Protein AF-A0A1B6JSH9-F1 (afdb_monomer_lite)

Secondary structure (DSSP, 8-state):
-PPPPPHHHHHHHHHHHHHHHHHHHHHHHHHHHHHHHHHHHHHHTTSS-------HHHHHHHHHHHHHHHHHHHHHHHHHHHHHHHHHHHHHHHHHHHHHHHHHHHHHHHHHHHHHHSSPPPPPPTTTTTTHHHHTTSS---GGGG--

Organism: NCBI:txid320908

pLDDT: mean 86.07, std 15.43, range [37.03, 98.44]

Sequence (148 aa):
KVEPPPEDQEGEINRQAALQIQKLWRGYMTRRRLRKRVLDEMLLIGMLPPAQNVTVERQRAAQVKELRRELQEQYQVDFMTAIVASKDSMKKNRGAQMAEDIKDEMRSWIMAYKGQTGKFPELPSEEAGGSALIFSRQGADSEISKST

Structure (mmCIF, N/CA/C/O backbone):
data_AF-A0A1B6JSH9-F1
#
_entry.id   AF-A0A1B6JSH9-F1
#
loop_
_atom_site.group_PDB
_atom_site.id
_atom_site.type_symbol
_atom_site.label_atom_id
_atom_site.label_alt_id
_atom_site.label_comp_id
_atom_site.label_asym_id
_atom_site.label_entity_id
_atom_site.label_seq_id
_atom_site.pdbx_PDB_ins_code
_atom_site.Cartn_x
_atom_site.Cartn_y
_atom_site.Cartn_z
_atom_site.occupancy
_atom_site.B_iso_or_equiv
_atom_site.auth_seq_id
_atom_site.auth_comp_id
_atom_site.auth_asym_id
_atom_site.auth_atom_id
_atom_site.pdbx_PDB_model_num
ATOM 1 N N . LYS A 1 1 ? 8.049 5.818 -88.023 1.00 44.31 1 LYS A N 1
ATOM 2 C CA . LYS A 1 1 ? 9.268 5.129 -87.539 1.00 44.31 1 LYS A CA 1
ATOM 3 C C . LYS A 1 1 ? 10.287 6.219 -87.275 1.00 44.31 1 LYS A C 1
ATOM 5 O O . LYS A 1 1 ? 10.675 6.867 -88.232 1.00 44.31 1 LYS A O 1
ATOM 10 N N . VAL A 1 2 ? 10.579 6.514 -86.011 1.00 65.38 2 VAL A N 1
ATOM 11 C CA . VAL A 1 2 ? 11.649 7.458 -85.660 1.00 65.38 2 VAL A CA 1
ATOM 12 C C . VAL A 1 2 ? 12.948 6.671 -85.800 1.00 65.38 2 VAL A C 1
ATOM 14 O O . VAL A 1 2 ? 13.045 5.583 -85.232 1.00 65.38 2 VAL A O 1
ATOM 17 N N . GLU A 1 3 ? 13.856 7.137 -86.653 1.00 62.44 3 GLU A N 1
ATOM 18 C CA . GLU A 1 3 ? 15.172 6.518 -86.828 1.00 62.44 3 GLU A CA 1
ATOM 19 C C . GLU A 1 3 ? 15.929 6.530 -85.493 1.00 62.44 3 GLU A C 1
ATOM 21 O O . GLU A 1 3 ? 15.825 7.513 -84.751 1.00 62.44 3 GLU A O 1
ATOM 26 N N . PRO A 1 4 ? 16.633 5.438 -85.143 1.00 63.47 4 PRO A N 1
ATOM 27 C CA . PRO A 1 4 ? 17.410 5.402 -83.916 1.00 63.47 4 PRO A CA 1
ATOM 28 C C . PRO A 1 4 ? 18.505 6.480 -83.971 1.00 63.47 4 PRO A C 1
ATOM 30 O O . PRO A 1 4 ? 19.113 6.677 -85.027 1.00 63.47 4 PRO A O 1
ATOM 33 N N . PRO A 1 5 ? 18.740 7.206 -82.865 1.00 63.56 5 PRO A N 1
ATOM 34 C CA . PRO A 1 5 ? 19.785 8.219 -82.805 1.00 63.56 5 PRO A CA 1
ATOM 35 C C . PRO A 1 5 ? 21.164 7.584 -83.063 1.00 63.56 5 PRO A C 1
ATOM 37 O O . PRO A 1 5 ? 21.359 6.407 -82.755 1.00 63.56 5 PRO A O 1
ATOM 40 N N . PRO A 1 6 ? 22.124 8.336 -83.631 1.00 68.44 6 PRO A N 1
ATOM 41 C CA . PRO A 1 6 ? 23.453 7.813 -83.940 1.00 68.44 6 PRO A CA 1
ATOM 42 C C . PRO A 1 6 ? 24.133 7.280 -82.670 1.00 68.44 6 PRO A C 1
ATOM 44 O O . PRO A 1 6 ? 24.046 7.915 -81.618 1.00 68.44 6 PRO A O 1
ATOM 47 N N . GLU A 1 7 ? 24.809 6.129 -82.774 1.00 65.19 7 GLU A N 1
ATOM 48 C CA . GLU A 1 7 ? 25.362 5.341 -81.651 1.00 65.19 7 GLU A CA 1
ATOM 49 C C . GLU A 1 7 ? 26.210 6.176 -80.662 1.00 65.19 7 GLU A C 1
ATOM 51 O O . GLU A 1 7 ? 26.188 5.943 -79.450 1.00 65.19 7 GLU A O 1
ATOM 56 N N . ASP A 1 8 ? 26.878 7.224 -81.152 1.00 66.69 8 ASP A N 1
ATOM 57 C CA . ASP A 1 8 ? 27.682 8.153 -80.348 1.00 66.69 8 ASP A CA 1
ATOM 58 C C . ASP A 1 8 ? 26.852 9.013 -79.370 1.00 66.69 8 ASP A C 1
ATOM 60 O O . ASP A 1 8 ? 27.324 9.370 -78.287 1.00 66.69 8 ASP A O 1
ATOM 64 N N . GLN A 1 9 ? 25.599 9.339 -79.711 1.00 71.19 9 GLN A N 1
ATOM 65 C CA . GLN A 1 9 ? 24.699 10.117 -78.847 1.00 71.19 9 GLN A CA 1
ATOM 66 C C . GLN A 1 9 ? 24.132 9.266 -77.710 1.00 71.19 9 GLN A C 1
ATOM 68 O O . GLN A 1 9 ? 24.007 9.744 -76.582 1.00 71.19 9 GLN A O 1
ATOM 73 N N . GLU A 1 10 ? 23.824 7.998 -77.977 1.00 76.25 10 GLU A N 1
ATOM 74 C CA . GLU A 1 10 ? 23.320 7.072 -76.962 1.00 76.25 10 GLU A CA 1
ATOM 75 C C . GLU A 1 10 ? 24.401 6.748 -75.917 1.00 76.25 10 GLU A C 1
ATOM 77 O O . GLU A 1 10 ? 24.129 6.737 -74.712 1.00 76.25 10 GLU A O 1
ATOM 82 N N . GLY A 1 11 ? 25.656 6.591 -76.354 1.00 84.06 11 GLY A N 1
ATOM 83 C CA . GLY A 1 11 ? 26.807 6.437 -75.463 1.00 84.06 11 GLY A CA 1
ATOM 84 C C . GLY A 1 11 ? 27.003 7.629 -74.518 1.00 84.06 11 GLY A C 1
ATOM 85 O O . GLY A 1 11 ? 27.219 7.442 -73.316 1.00 84.06 11 GLY A O 1
ATOM 86 N N . GLU A 1 12 ? 26.867 8.857 -75.025 1.00 87.81 12 GLU A N 1
ATOM 87 C CA . GLU A 1 12 ? 27.001 10.070 -74.212 1.00 87.81 12 GLU A CA 1
ATOM 88 C C . GLU A 1 12 ? 25.815 10.257 -73.248 1.00 87.81 12 GLU A C 1
ATOM 90 O O . GLU A 1 12 ? 26.025 10.593 -72.080 1.00 87.81 12 GLU A O 1
ATOM 95 N N . ILE A 1 13 ? 24.582 9.943 -73.665 1.00 89.19 13 ILE A N 1
ATOM 96 C CA . ILE A 1 13 ? 23.403 9.948 -72.779 1.00 89.19 13 ILE A CA 1
ATOM 97 C C . ILE A 1 13 ? 23.580 8.935 -71.640 1.00 89.19 13 ILE A C 1
ATOM 99 O O . ILE A 1 13 ? 23.368 9.269 -70.470 1.00 89.19 13 ILE A O 1
ATOM 103 N N . ASN A 1 14 ? 24.037 7.720 -71.951 1.00 92.19 14 ASN A N 1
ATOM 104 C CA . ASN A 1 14 ? 24.299 6.681 -70.955 1.00 92.19 14 ASN A CA 1
ATOM 105 C C . ASN A 1 14 ? 25.401 7.097 -69.974 1.00 92.19 14 ASN A C 1
ATOM 107 O O . ASN A 1 14 ? 25.278 6.893 -68.760 1.00 92.19 14 ASN A O 1
ATOM 111 N N . ARG A 1 15 ? 26.458 7.746 -70.471 1.00 93.50 15 ARG A N 1
ATOM 112 C CA . ARG A 1 15 ? 27.529 8.295 -69.635 1.00 93.50 15 ARG A CA 1
ATOM 113 C C . ARG A 1 15 ? 27.015 9.395 -68.709 1.00 93.50 15 ARG A C 1
ATOM 115 O O . ARG A 1 15 ? 27.321 9.376 -67.514 1.00 93.50 15 ARG A O 1
ATOM 122 N N . GLN A 1 16 ? 26.222 10.331 -69.221 1.00 94.38 16 GLN A N 1
ATOM 123 C CA . GLN A 1 16 ? 25.641 11.413 -68.426 1.00 94.38 16 GLN A CA 1
ATOM 124 C C . GLN A 1 16 ? 24.682 10.879 -67.358 1.00 94.38 16 GLN A C 1
ATOM 126 O O . GLN A 1 16 ? 24.772 11.288 -66.196 1.00 94.38 16 GLN A O 1
ATOM 131 N N . ALA A 1 17 ? 23.833 9.911 -67.705 1.00 94.62 17 ALA A N 1
ATOM 132 C CA . ALA A 1 17 ? 22.953 9.234 -66.758 1.00 94.62 17 ALA A CA 1
ATOM 133 C C . ALA A 1 17 ? 23.753 8.527 -65.650 1.00 94.62 17 ALA A C 1
ATOM 135 O O . ALA A 1 17 ? 23.478 8.717 -64.461 1.00 94.62 17 ALA A O 1
ATOM 136 N N . ALA A 1 18 ? 24.806 7.784 -66.009 1.00 95.69 18 ALA A N 1
ATOM 137 C CA . ALA A 1 18 ? 25.682 7.127 -65.042 1.00 95.69 18 ALA A CA 1
ATOM 138 C C . ALA A 1 18 ? 26.351 8.135 -64.090 1.00 95.69 18 ALA A C 1
ATOM 140 O O . ALA A 1 18 ? 26.383 7.914 -62.876 1.00 95.69 18 ALA A O 1
ATOM 141 N N . LEU A 1 19 ? 26.827 9.275 -64.602 1.00 96.31 19 LEU A N 1
ATOM 142 C CA . LEU A 1 19 ? 27.413 10.341 -63.783 1.00 96.31 19 LEU A CA 1
ATOM 143 C C . LEU A 1 19 ? 26.393 10.960 -62.815 1.00 96.31 19 LEU A C 1
ATOM 145 O O . LEU A 1 19 ? 26.726 11.216 -61.652 1.00 96.31 19 LEU A O 1
ATOM 149 N N . GLN A 1 20 ? 25.147 11.163 -63.250 1.00 96.56 20 GLN A N 1
ATOM 150 C CA . GLN A 1 20 ? 24.076 11.653 -62.378 1.00 96.56 20 GLN A CA 1
ATOM 151 C C . GLN A 1 20 ? 23.769 10.663 -61.250 1.00 96.56 20 GLN A C 1
ATOM 153 O O . GLN A 1 20 ? 23.725 11.061 -60.081 1.00 96.56 20 GLN A O 1
ATOM 158 N N . ILE A 1 21 ? 23.644 9.371 -61.568 1.00 96.44 21 ILE A N 1
ATOM 159 C CA . ILE A 1 21 ? 23.408 8.310 -60.578 1.00 96.44 21 ILE A CA 1
ATOM 160 C C . ILE A 1 21 ? 24.560 8.255 -59.569 1.00 96.44 21 ILE A C 1
ATOM 162 O O . ILE A 1 21 ? 24.330 8.263 -58.357 1.00 96.44 21 ILE A O 1
ATOM 166 N N . GLN A 1 22 ? 25.809 8.275 -60.040 1.00 96.75 22 GLN A N 1
ATOM 167 C CA . GLN A 1 22 ? 26.989 8.266 -59.173 1.00 96.75 22 GLN A CA 1
ATOM 168 C C . GLN A 1 22 ? 27.035 9.488 -58.250 1.00 96.75 22 GLN A C 1
ATOM 170 O O . GLN A 1 22 ? 27.328 9.354 -57.059 1.00 96.75 22 GLN A O 1
ATOM 175 N N . LYS A 1 23 ? 26.726 10.683 -58.769 1.00 97.38 23 LYS A N 1
ATOM 176 C CA . LYS A 1 23 ? 26.668 11.922 -57.982 1.00 97.38 23 LYS A CA 1
ATOM 177 C C . LYS A 1 23 ? 25.602 11.836 -56.891 1.00 97.38 23 LYS A C 1
ATOM 179 O O . LYS A 1 23 ? 25.889 12.144 -55.730 1.00 97.38 23 LYS A O 1
ATOM 184 N N . LEU A 1 24 ? 24.395 11.389 -57.239 1.00 97.75 24 LEU A N 1
ATOM 185 C CA . LEU A 1 24 ? 23.298 11.215 -56.288 1.00 97.75 24 LEU A CA 1
ATOM 186 C C . LEU A 1 24 ? 23.648 10.187 -55.210 1.00 97.75 24 LEU A C 1
ATOM 188 O O . LEU A 1 24 ? 23.460 10.465 -54.023 1.00 97.75 24 LEU A O 1
ATOM 192 N N . TRP A 1 25 ? 24.224 9.050 -55.604 1.00 97.75 25 TRP A N 1
ATOM 193 C CA . TRP A 1 25 ? 24.644 7.996 -54.686 1.00 97.75 25 TRP A CA 1
ATOM 194 C C . TRP A 1 25 ? 25.717 8.473 -53.707 1.00 97.75 25 TRP A C 1
ATOM 196 O O . TRP A 1 25 ? 25.580 8.296 -52.495 1.00 97.75 25 TRP A O 1
ATOM 206 N N . ARG A 1 26 ? 26.757 9.154 -54.205 1.00 97.69 26 ARG A N 1
ATOM 207 C CA . ARG A 1 26 ? 27.806 9.748 -53.362 1.00 97.69 26 ARG A CA 1
ATOM 208 C C . ARG A 1 26 ? 27.212 10.754 -52.378 1.00 97.69 26 ARG A C 1
ATOM 210 O O . ARG A 1 26 ? 27.519 10.694 -51.190 1.00 97.69 26 ARG A O 1
ATOM 217 N N . GLY A 1 27 ? 26.306 11.620 -52.838 1.00 97.94 27 GLY A N 1
ATOM 218 C CA . GLY A 1 27 ? 25.606 12.573 -51.975 1.00 97.94 27 GLY A CA 1
ATOM 219 C C . GLY A 1 27 ? 24.749 11.892 -50.901 1.00 97.94 27 GLY A C 1
ATOM 220 O O . GLY A 1 27 ? 24.796 12.283 -49.734 1.00 97.94 27 GLY A O 1
ATOM 221 N 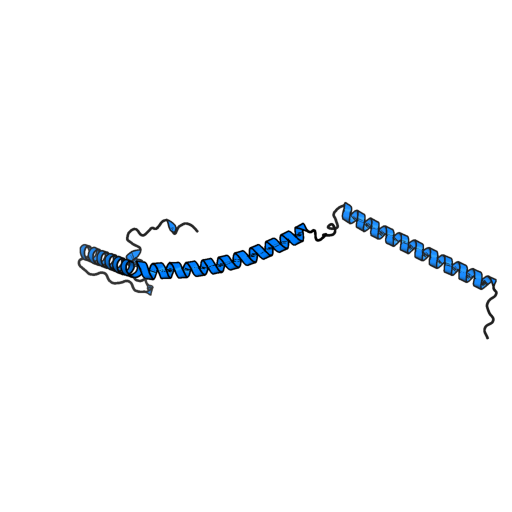N . TYR A 1 28 ? 23.995 10.852 -51.266 1.00 97.81 28 TYR A N 1
ATOM 222 C CA . TYR A 1 28 ? 23.204 10.061 -50.321 1.00 97.81 28 TYR A CA 1
ATOM 223 C C . TYR A 1 28 ? 24.090 9.397 -49.263 1.00 97.81 28 TYR A C 1
ATOM 225 O O . TYR A 1 28 ? 23.824 9.539 -48.068 1.00 97.81 28 TYR A O 1
ATOM 233 N N . MET A 1 29 ? 25.178 8.748 -49.685 1.00 98.06 29 MET A N 1
ATOM 234 C CA . MET A 1 29 ? 26.127 8.096 -48.782 1.00 98.06 29 MET A CA 1
ATOM 235 C C . MET A 1 29 ? 26.765 9.090 -47.809 1.00 98.06 29 MET A C 1
ATOM 237 O O . MET A 1 29 ? 26.842 8.806 -46.613 1.00 98.06 29 MET A O 1
ATOM 241 N N . THR A 1 30 ? 27.164 10.274 -48.280 1.00 97.81 30 THR A N 1
ATOM 242 C CA . THR A 1 30 ? 27.700 11.334 -47.415 1.00 97.81 30 THR A CA 1
ATOM 243 C C . THR A 1 30 ? 26.665 11.802 -46.395 1.00 97.81 30 THR A C 1
ATOM 245 O O . THR A 1 30 ? 26.965 11.823 -45.203 1.00 97.81 30 THR A O 1
ATOM 248 N N . ARG A 1 31 ? 25.426 12.096 -46.816 1.00 97.94 31 ARG A N 1
ATOM 249 C CA . ARG A 1 31 ? 24.351 12.510 -45.894 1.00 97.94 31 ARG A CA 1
ATOM 250 C C . ARG A 1 31 ? 24.020 11.427 -44.870 1.00 97.94 31 ARG A C 1
ATOM 252 O O . ARG A 1 31 ? 23.830 11.736 -43.698 1.00 97.94 31 ARG A O 1
ATOM 259 N N . ARG A 1 32 ? 23.984 10.158 -45.285 1.00 97.62 32 ARG A N 1
ATOM 260 C CA . ARG A 1 32 ? 23.754 9.020 -44.385 1.00 97.62 32 ARG A CA 1
ATOM 261 C C . ARG A 1 32 ? 24.851 8.917 -43.324 1.00 97.62 32 ARG A C 1
ATOM 263 O O . ARG A 1 32 ? 24.537 8.771 -42.147 1.00 97.62 32 ARG A O 1
ATOM 270 N N . ARG A 1 33 ? 26.123 9.031 -43.724 1.00 97.81 33 ARG A N 1
ATOM 271 C CA . ARG A 1 33 ? 27.261 9.027 -42.789 1.00 97.81 33 ARG A CA 1
ATOM 272 C C . ARG A 1 33 ? 27.224 10.224 -41.843 1.00 97.81 33 ARG A C 1
ATOM 274 O O . ARG A 1 33 ? 27.475 10.043 -40.659 1.00 97.81 33 ARG A O 1
ATOM 281 N N . LEU A 1 34 ? 26.886 11.413 -42.345 1.00 97.69 34 LEU A N 1
ATOM 282 C CA . LEU A 1 34 ? 26.787 12.619 -41.526 1.00 97.69 34 LEU A CA 1
ATOM 283 C C . LEU A 1 34 ? 25.695 12.483 -40.464 1.00 97.69 34 LEU A C 1
ATOM 285 O O . LEU A 1 34 ? 25.975 12.706 -39.296 1.00 97.69 34 LEU A O 1
ATOM 289 N N . ARG A 1 35 ? 24.488 12.037 -40.839 1.00 96.44 35 ARG A N 1
ATOM 290 C CA . ARG A 1 35 ? 23.406 11.789 -39.869 1.00 96.44 35 ARG A CA 1
ATOM 291 C C . ARG A 1 35 ? 23.827 10.808 -38.780 1.00 96.44 35 ARG A C 1
ATOM 293 O O . ARG A 1 35 ? 23.530 11.047 -37.620 1.00 96.44 35 ARG A O 1
ATOM 300 N N . LYS A 1 36 ? 24.540 9.737 -39.149 1.00 95.44 36 LYS A N 1
ATOM 301 C CA . LYS A 1 36 ? 25.075 8.787 -38.169 1.00 95.44 36 LYS A CA 1
ATOM 302 C C . LYS A 1 36 ? 26.059 9.467 -37.210 1.00 95.44 36 LYS A C 1
ATOM 304 O O . LYS A 1 36 ? 25.883 9.340 -36.012 1.00 95.44 36 LYS A O 1
ATOM 309 N N . ARG A 1 37 ? 27.033 10.228 -37.723 1.00 96.25 37 ARG A N 1
ATOM 310 C CA . ARG A 1 37 ? 28.002 10.952 -36.879 1.00 96.25 37 ARG A CA 1
ATOM 311 C C . ARG A 1 37 ? 27.328 11.941 -35.935 1.00 96.25 37 ARG A C 1
ATOM 313 O O . ARG A 1 37 ? 27.690 11.976 -34.774 1.00 96.25 37 ARG A O 1
ATOM 320 N N . VAL A 1 38 ? 26.338 12.687 -36.425 1.00 95.38 38 VAL A N 1
ATOM 321 C CA . VAL A 1 38 ? 25.563 13.620 -35.598 1.00 95.38 38 VAL A CA 1
ATOM 322 C C . VAL A 1 38 ? 24.846 12.872 -34.475 1.00 95.38 38 VAL A C 1
ATOM 324 O O . VAL A 1 38 ? 24.902 13.312 -33.338 1.00 95.38 38 VAL A O 1
ATOM 327 N N . LEU A 1 39 ? 24.219 11.725 -34.756 1.00 93.50 39 LEU A N 1
ATOM 328 C CA . LEU A 1 39 ? 23.585 10.909 -33.714 1.00 93.50 39 LEU A CA 1
ATOM 329 C C . LEU A 1 39 ? 24.599 10.339 -32.714 1.00 93.50 39 LEU A C 1
ATOM 331 O O . LEU A 1 39 ? 24.350 10.389 -31.513 1.00 93.50 39 LEU A O 1
ATOM 335 N N . ASP A 1 40 ? 25.732 9.826 -33.196 1.00 91.75 40 ASP A N 1
ATOM 336 C CA . ASP A 1 40 ? 26.798 9.281 -32.348 1.00 91.75 40 ASP A CA 1
ATOM 337 C C . ASP A 1 40 ? 27.392 10.381 -31.441 1.00 91.75 40 ASP A C 1
ATOM 339 O O . ASP A 1 40 ? 27.641 10.150 -30.261 1.00 91.75 40 ASP A O 1
ATOM 343 N N . GLU A 1 41 ? 27.563 11.599 -31.961 1.00 94.88 41 GLU A N 1
ATOM 344 C CA . GLU A 1 41 ? 28.025 12.773 -31.213 1.00 94.88 41 GLU A CA 1
ATOM 345 C C . GLU A 1 41 ? 26.979 13.262 -30.206 1.00 94.88 41 GLU A C 1
ATOM 347 O O . GLU A 1 41 ? 27.303 13.514 -29.048 1.00 94.88 41 GLU A O 1
ATOM 352 N N . MET A 1 42 ? 25.708 13.334 -30.610 1.00 94.00 42 MET A N 1
ATOM 353 C CA . MET A 1 42 ? 24.600 13.654 -29.710 1.00 94.00 42 MET A CA 1
ATOM 354 C C . MET A 1 42 ? 24.505 12.650 -28.556 1.00 94.00 42 MET A C 1
ATOM 356 O O . MET A 1 42 ? 24.228 13.049 -27.429 1.00 94.00 42 MET A O 1
ATOM 360 N N . LEU A 1 43 ? 24.757 11.365 -28.812 1.00 90.19 43 LEU A N 1
ATOM 361 C CA . LEU A 1 43 ? 24.838 10.342 -27.772 1.00 90.19 43 LEU A CA 1
ATOM 362 C C . LEU A 1 43 ? 26.073 10.544 -26.879 1.00 90.19 43 LEU A C 1
ATOM 364 O O . LEU A 1 43 ? 25.951 10.482 -25.659 1.00 90.19 43 LEU A O 1
ATOM 368 N N . LEU A 1 44 ? 27.241 10.823 -27.468 1.00 90.31 44 LEU A N 1
ATOM 369 C CA . LEU A 1 44 ? 28.500 11.032 -26.742 1.00 90.31 44 LEU A CA 1
ATOM 370 C C . LEU A 1 44 ? 28.442 12.239 -25.794 1.00 90.31 44 LEU A C 1
ATOM 372 O O . LEU A 1 44 ? 28.919 12.155 -24.666 1.00 90.31 44 LEU A O 1
ATOM 376 N N . ILE A 1 45 ? 27.847 13.347 -26.242 1.00 94.44 45 ILE A N 1
ATOM 377 C CA . ILE A 1 45 ? 27.682 14.584 -25.459 1.00 94.44 45 ILE A CA 1
ATOM 378 C C . ILE A 1 45 ? 26.461 14.484 -24.516 1.00 94.44 45 ILE A C 1
ATOM 380 O O . ILE A 1 45 ? 26.206 15.378 -23.715 1.00 94.44 45 ILE A O 1
ATOM 384 N N . GLY A 1 46 ? 25.707 13.379 -24.566 1.00 89.31 46 GLY A N 1
ATOM 385 C CA . GLY A 1 46 ? 24.575 13.125 -23.671 1.00 89.31 46 GLY A CA 1
ATOM 386 C C . GLY A 1 46 ? 23.296 13.891 -24.021 1.00 89.31 46 GLY A C 1
ATOM 387 O O . GLY A 1 46 ? 22.403 14.000 -23.186 1.00 89.31 46 GLY A O 1
ATOM 388 N N . MET A 1 47 ? 23.174 14.408 -25.248 1.00 92.00 47 MET A N 1
ATOM 389 C CA . MET A 1 47 ? 21.941 15.034 -25.753 1.00 92.00 47 MET A CA 1
ATOM 390 C C . MET A 1 47 ? 20.866 14.008 -26.139 1.00 92.00 47 MET A C 1
ATOM 392 O O . MET A 1 47 ? 19.693 14.356 -26.262 1.00 92.00 47 MET A O 1
ATOM 396 N N . LEU A 1 48 ? 21.253 12.744 -26.331 1.00 85.50 48 LEU A N 1
ATOM 397 C CA . LEU A 1 48 ? 20.345 11.614 -26.510 1.00 85.50 48 LEU A CA 1
ATOM 398 C C . LEU A 1 48 ? 20.487 10.655 -25.324 1.00 85.50 48 LEU A C 1
ATOM 400 O O . LEU A 1 48 ? 21.614 10.296 -24.973 1.00 85.50 48 LEU A O 1
ATOM 404 N N . PRO A 1 49 ? 19.376 10.184 -24.727 1.00 80.06 49 PRO A N 1
ATOM 405 C CA . PRO A 1 49 ? 19.456 9.108 -23.754 1.00 80.06 49 PRO A CA 1
ATOM 406 C C . PRO A 1 49 ? 20.000 7.843 -24.438 1.00 80.06 49 PRO A C 1
ATOM 408 O O . PRO A 1 49 ? 19.629 7.562 -25.585 1.00 80.06 49 PRO A O 1
ATOM 411 N N . PRO A 1 50 ? 20.852 7.051 -23.761 1.00 75.44 50 PRO A N 1
ATOM 412 C CA . PRO A 1 50 ? 21.291 5.776 -24.305 1.00 75.44 50 PRO A CA 1
ATOM 413 C C . PRO A 1 50 ? 20.079 4.878 -24.547 1.00 75.44 50 PRO A C 1
ATOM 415 O O . PRO A 1 50 ? 19.081 4.951 -23.821 1.00 75.44 50 PRO A O 1
ATOM 418 N N . ALA A 1 51 ? 20.169 4.020 -25.566 1.00 71.62 51 ALA A N 1
ATOM 419 C CA . ALA A 1 51 ? 19.141 3.024 -25.829 1.00 71.62 51 ALA A CA 1
ATOM 420 C C . ALA A 1 51 ? 18.873 2.243 -24.535 1.00 71.62 51 ALA A C 1
ATOM 422 O O . ALA A 1 51 ? 19.767 1.587 -23.994 1.00 71.62 51 ALA A O 1
ATOM 423 N N . GLN A 1 52 ? 17.655 2.370 -24.002 1.00 68.25 52 GLN A N 1
ATOM 424 C CA . GLN A 1 52 ? 17.273 1.657 -22.793 1.00 68.25 52 GLN A CA 1
ATOM 425 C C . GLN A 1 52 ? 17.099 0.187 -23.151 1.00 68.25 52 GLN A C 1
ATOM 427 O O . GLN A 1 52 ? 16.020 -0.251 -23.545 1.00 68.25 52 GLN A O 1
ATOM 432 N N . ASN A 1 53 ? 18.177 -0.579 -23.033 1.00 68.06 53 ASN A N 1
ATOM 433 C CA . ASN A 1 53 ? 18.096 -2.023 -23.140 1.00 68.06 53 ASN A CA 1
ATOM 434 C C . ASN A 1 53 ? 17.243 -2.517 -21.966 1.00 68.06 53 ASN A C 1
ATOM 436 O O . ASN A 1 53 ? 17.504 -2.170 -20.810 1.00 68.06 53 ASN A O 1
ATOM 440 N N . VAL A 1 54 ? 16.194 -3.291 -22.249 1.00 68.00 54 VAL A N 1
ATOM 441 C CA . VAL A 1 54 ? 15.457 -4.009 -21.206 1.00 68.00 54 VAL A CA 1
ATOM 442 C C . VAL A 1 54 ? 16.407 -5.066 -20.661 1.00 68.00 54 VAL A C 1
ATOM 444 O O . VAL A 1 54 ? 16.539 -6.149 -21.225 1.00 68.00 54 VAL A O 1
ATOM 447 N N . THR A 1 55 ? 17.139 -4.716 -19.611 1.00 81.00 55 THR A N 1
ATOM 448 C CA . THR A 1 55 ? 18.063 -5.646 -18.977 1.00 81.00 55 THR A CA 1
ATOM 449 C C . THR A 1 55 ? 17.280 -6.665 -18.147 1.00 81.00 55 THR A C 1
ATOM 451 O O . THR A 1 55 ? 16.140 -6.416 -17.732 1.00 81.00 55 THR A O 1
ATOM 454 N N . VAL A 1 56 ? 17.881 -7.829 -17.898 1.00 86.38 56 VAL A N 1
ATOM 455 C CA . VAL A 1 56 ? 17.274 -8.891 -17.076 1.00 86.38 56 VAL A CA 1
ATOM 456 C C . VAL A 1 56 ? 16.929 -8.356 -15.681 1.00 86.38 56 VAL A C 1
ATOM 458 O O . VAL A 1 56 ? 15.895 -8.695 -15.109 1.00 86.38 56 VAL A O 1
ATOM 461 N N . GLU A 1 57 ? 17.749 -7.450 -15.153 1.00 86.38 57 GLU A N 1
ATOM 462 C CA . GLU A 1 57 ? 17.551 -6.773 -13.872 1.00 86.38 57 GLU A CA 1
ATOM 463 C C . GLU A 1 57 ? 16.282 -5.920 -13.876 1.00 86.38 57 GLU A C 1
ATOM 465 O O . GLU A 1 57 ? 15.537 -5.930 -12.898 1.00 86.38 57 GLU A O 1
ATOM 470 N N . ARG A 1 58 ? 15.982 -5.227 -14.983 1.00 86.88 58 ARG A N 1
ATOM 471 C CA . ARG A 1 58 ? 14.760 -4.420 -15.101 1.00 86.88 58 ARG A CA 1
ATOM 472 C C . ARG A 1 58 ? 13.506 -5.288 -15.098 1.00 86.88 58 ARG A C 1
ATOM 474 O O . ARG A 1 58 ? 12.514 -4.917 -14.475 1.00 86.88 58 ARG A O 1
ATOM 481 N N . GLN A 1 59 ? 13.552 -6.443 -15.760 1.00 90.50 59 GLN A N 1
ATOM 482 C CA . GLN A 1 59 ? 12.443 -7.400 -15.742 1.00 90.50 59 GLN A CA 1
ATOM 483 C C . GLN A 1 59 ? 12.243 -7.986 -14.344 1.00 90.50 59 GLN A C 1
ATOM 485 O O . GLN A 1 59 ? 11.119 -8.008 -13.849 1.00 90.50 59 GLN A O 1
ATOM 490 N N . ARG A 1 60 ? 13.331 -8.378 -13.669 1.00 93.38 60 ARG A N 1
ATOM 491 C CA . ARG A 1 60 ? 13.279 -8.851 -12.277 1.00 93.38 60 ARG A CA 1
ATOM 492 C C . ARG A 1 60 ? 12.717 -7.786 -11.339 1.00 93.38 60 ARG A C 1
ATOM 494 O O . ARG A 1 60 ? 11.863 -8.092 -10.517 1.00 93.38 60 ARG A O 1
ATOM 501 N N . ALA A 1 61 ? 13.139 -6.531 -11.484 1.00 93.69 61 ALA A N 1
ATOM 502 C CA . ALA A 1 61 ? 12.617 -5.426 -10.684 1.00 93.69 61 ALA A CA 1
ATOM 503 C C . ALA A 1 61 ? 11.108 -5.221 -10.899 1.00 93.69 61 ALA A C 1
ATOM 505 O O . ALA A 1 61 ? 10.381 -4.996 -9.933 1.00 93.69 61 ALA A O 1
ATOM 506 N N . ALA A 1 62 ? 10.627 -5.343 -12.141 1.00 94.38 62 ALA A N 1
ATOM 507 C CA . ALA A 1 62 ? 9.199 -5.284 -12.444 1.00 94.38 62 ALA A CA 1
ATOM 508 C C . ALA A 1 62 ? 8.429 -6.455 -11.807 1.00 94.38 62 ALA A C 1
ATOM 510 O O . ALA A 1 62 ? 7.407 -6.227 -11.170 1.00 94.38 62 ALA A O 1
ATOM 511 N N . GLN A 1 63 ? 8.952 -7.681 -11.892 1.00 96.62 63 GLN A N 1
ATOM 512 C CA . GLN A 1 63 ? 8.345 -8.859 -11.257 1.00 96.62 63 GLN A CA 1
ATOM 513 C C . GLN A 1 63 ? 8.258 -8.712 -9.732 1.00 96.62 63 GLN A C 1
ATOM 515 O O . GLN A 1 63 ? 7.205 -8.941 -9.147 1.00 96.62 63 GLN A O 1
ATOM 520 N N . VAL A 1 64 ? 9.342 -8.272 -9.085 1.00 97.56 64 VAL A N 1
ATOM 521 C CA . VAL A 1 64 ? 9.368 -8.030 -7.632 1.00 97.56 64 VAL A CA 1
ATOM 522 C C . VAL A 1 64 ? 8.380 -6.935 -7.232 1.00 97.56 64 VAL A C 1
ATOM 524 O O . VAL A 1 64 ? 7.762 -7.021 -6.172 1.00 97.56 64 VAL A O 1
ATOM 527 N N . LYS A 1 65 ? 8.222 -5.901 -8.066 1.00 97.56 65 LYS A N 1
ATOM 528 C CA . LYS A 1 65 ? 7.246 -4.836 -7.826 1.00 97.56 65 LYS A CA 1
ATOM 529 C C . LYS A 1 65 ? 5.815 -5.376 -7.839 1.00 97.56 65 LYS A C 1
ATOM 531 O O . LYS A 1 65 ? 5.062 -5.039 -6.929 1.00 97.56 65 LYS A O 1
ATOM 536 N N . GLU A 1 66 ? 5.459 -6.206 -8.817 1.00 97.88 66 GLU A N 1
ATOM 537 C CA . GLU A 1 66 ? 4.120 -6.805 -8.875 1.00 97.88 66 GLU A CA 1
ATOM 538 C C . GLU A 1 66 ? 3.886 -7.783 -7.717 1.00 97.88 66 GLU A C 1
ATOM 540 O O . GLU A 1 66 ? 2.882 -7.655 -7.024 1.00 97.88 66 GLU A O 1
ATOM 545 N N . LEU A 1 67 ? 4.860 -8.644 -7.396 1.00 98.12 67 LEU A N 1
ATOM 546 C CA . LEU A 1 67 ? 4.772 -9.548 -6.241 1.00 98.12 67 LEU A CA 1
ATOM 547 C C . LEU A 1 67 ? 4.531 -8.781 -4.930 1.00 98.12 67 LEU A C 1
ATOM 549 O O . LEU A 1 67 ? 3.707 -9.166 -4.104 1.00 98.12 67 LEU A O 1
ATOM 553 N N . ARG A 1 68 ? 5.239 -7.660 -4.731 1.00 98.31 68 ARG A N 1
ATOM 554 C CA . ARG A 1 68 ? 5.040 -6.805 -3.553 1.00 98.31 68 ARG A CA 1
ATOM 555 C C . ARG A 1 68 ? 3.632 -6.218 -3.517 1.00 98.31 68 ARG A C 1
ATOM 557 O O . ARG A 1 68 ? 3.066 -6.100 -2.434 1.00 98.31 68 ARG A O 1
ATOM 564 N N . ARG A 1 69 ? 3.090 -5.832 -4.674 1.00 98.19 69 ARG A N 1
ATOM 565 C CA . ARG A 1 69 ? 1.742 -5.268 -4.785 1.00 98.19 69 ARG A CA 1
ATOM 566 C C . ARG A 1 69 ? 0.687 -6.290 -4.367 1.00 98.19 69 ARG A C 1
ATOM 568 O O . ARG A 1 69 ? -0.162 -5.966 -3.547 1.00 98.19 69 ARG A O 1
ATOM 575 N N . GLU A 1 70 ? 0.791 -7.512 -4.878 1.00 98.06 70 GLU A N 1
ATOM 576 C CA . GLU A 1 70 ? -0.110 -8.618 -4.532 1.00 98.06 70 GLU A CA 1
ATOM 577 C C . GLU A 1 70 ? -0.043 -8.949 -3.038 1.00 98.06 70 GLU A C 1
ATOM 579 O O . GLU A 1 70 ? -1.070 -9.065 -2.373 1.00 98.06 70 GLU A O 1
ATOM 584 N N . LEU A 1 71 ? 1.168 -9.021 -2.479 1.00 98.25 71 LEU A N 1
ATOM 585 C CA . LEU A 1 71 ? 1.357 -9.296 -1.057 1.00 98.25 71 LEU A CA 1
ATOM 586 C C . LEU A 1 71 ? 0.763 -8.193 -0.166 1.00 98.25 71 LEU A C 1
ATOM 588 O O . L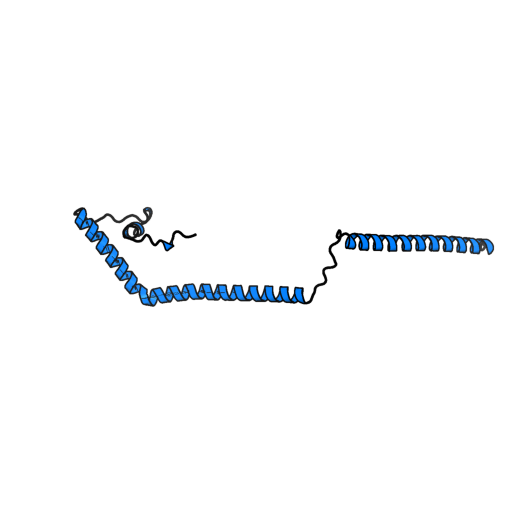EU A 1 71 ? 0.180 -8.475 0.878 1.00 98.25 71 LEU A O 1
ATOM 592 N N . GLN A 1 72 ? 0.892 -6.929 -0.575 1.00 98.25 72 GLN A N 1
ATOM 593 C CA . GLN A 1 72 ? 0.320 -5.805 0.162 1.00 98.25 72 GLN A CA 1
ATOM 594 C C . GLN A 1 72 ? -1.212 -5.862 0.192 1.00 98.25 72 GLN A C 1
ATOM 596 O O . GLN A 1 72 ? -1.811 -5.581 1.229 1.00 98.25 72 GLN A O 1
ATOM 601 N N . GLU A 1 73 ? -1.839 -6.248 -0.919 1.00 98.06 73 GLU A N 1
ATOM 602 C CA . GLU A 1 73 ? -3.289 -6.430 -0.999 1.00 98.06 73 GLU A CA 1
ATOM 603 C C . GLU A 1 73 ? -3.760 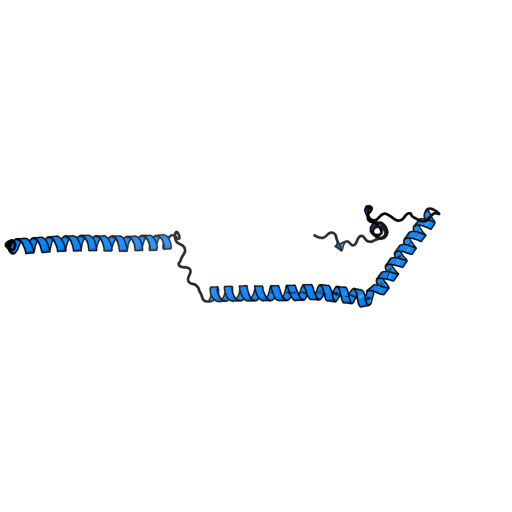-7.566 -0.081 1.00 98.06 73 GLU A C 1
ATOM 605 O O . GLU A 1 73 ? -4.709 -7.386 0.683 1.00 98.06 73 GLU A O 1
ATOM 610 N N . GLN A 1 74 ? -3.041 -8.694 -0.066 1.00 98.25 74 GLN A N 1
ATOM 611 C CA . GLN A 1 74 ? -3.319 -9.806 0.851 1.00 98.25 74 GLN A CA 1
ATOM 612 C C . GLN A 1 74 ? -3.244 -9.363 2.316 1.00 98.25 74 GLN A C 1
ATOM 614 O O . GLN A 1 74 ? -4.190 -9.568 3.076 1.00 98.25 74 GLN A O 1
ATOM 619 N N . TYR A 1 75 ? -2.175 -8.662 2.705 1.00 98.44 75 TYR A N 1
ATOM 620 C CA . TYR A 1 75 ? -2.041 -8.166 4.076 1.00 98.44 75 TYR A CA 1
ATOM 621 C C . TYR A 1 75 ? -3.104 -7.142 4.462 1.00 98.44 75 TYR A C 1
ATOM 623 O O . TYR A 1 75 ? -3.506 -7.093 5.624 1.00 98.44 75 TYR A O 1
ATOM 631 N N . GLN A 1 76 ? -3.586 -6.335 3.518 1.00 98.19 76 GLN A N 1
ATOM 632 C CA . GLN A 1 76 ? -4.683 -5.414 3.789 1.00 98.19 76 GLN A CA 1
ATOM 633 C C . GLN A 1 76 ? -5.979 -6.170 4.111 1.00 98.19 76 GLN A C 1
ATOM 635 O O . GLN A 1 76 ? -6.676 -5.809 5.063 1.00 98.19 76 GLN A O 1
ATOM 640 N N . VAL A 1 77 ? -6.282 -7.233 3.363 1.00 98.38 77 VAL A N 1
ATOM 641 C CA . VAL A 1 77 ? -7.448 -8.091 3.620 1.00 98.38 77 VAL A CA 1
ATOM 642 C C . VAL A 1 77 ? -7.327 -8.787 4.977 1.00 98.38 77 VAL A C 1
ATOM 644 O O . VAL A 1 77 ? -8.271 -8.750 5.774 1.00 98.38 77 VAL A O 1
ATOM 647 N N . ASP A 1 78 ? -6.161 -9.356 5.279 1.00 98.44 78 ASP A N 1
ATOM 648 C CA . ASP A 1 78 ? -5.901 -10.022 6.559 1.00 98.44 78 ASP A CA 1
ATOM 649 C C . ASP A 1 78 ? -6.036 -9.048 7.733 1.00 98.44 78 ASP A C 1
ATOM 651 O O . ASP A 1 78 ? -6.672 -9.360 8.741 1.00 98.44 78 ASP A O 1
ATOM 655 N N . PHE A 1 79 ? -5.505 -7.833 7.589 1.00 98.31 79 PHE A N 1
ATOM 656 C CA . PHE A 1 79 ? -5.605 -6.787 8.601 1.00 98.31 79 PHE A CA 1
ATOM 657 C C . PHE A 1 79 ? -7.056 -6.373 8.864 1.00 98.31 79 PHE A C 1
ATOM 659 O O . PHE A 1 79 ? -7.486 -6.314 10.018 1.00 98.31 79 PHE A O 1
ATOM 666 N N . MET A 1 80 ? -7.837 -6.125 7.808 1.00 98.38 80 MET A N 1
ATOM 667 C CA . MET A 1 80 ? -9.256 -5.785 7.943 1.00 98.38 80 MET A CA 1
ATOM 668 C C . MET A 1 80 ? -10.040 -6.909 8.626 1.00 98.38 80 MET A C 1
ATOM 670 O O . MET A 1 80 ? -10.853 -6.649 9.516 1.00 98.38 80 MET A O 1
ATOM 674 N N . THR A 1 81 ? -9.751 -8.158 8.263 1.00 98.31 81 THR A N 1
ATOM 675 C CA . THR A 1 81 ? -10.364 -9.341 8.876 1.00 98.31 81 THR A CA 1
ATOM 676 C C . THR A 1 81 ? -9.987 -9.454 10.354 1.00 98.31 81 THR A C 1
ATOM 678 O O . THR A 1 81 ? -10.855 -9.669 11.202 1.00 98.31 81 THR A O 1
ATOM 681 N N . ALA A 1 82 ? -8.716 -9.229 10.692 1.00 98.38 82 ALA A N 1
ATOM 682 C CA . ALA A 1 82 ? -8.225 -9.253 12.065 1.00 98.38 82 ALA A CA 1
ATOM 683 C C . ALA A 1 82 ? -8.851 -8.150 12.934 1.00 98.38 82 ALA A C 1
ATOM 685 O O . ALA A 1 82 ? -9.159 -8.400 14.100 1.00 98.38 82 ALA A O 1
ATOM 686 N N . ILE A 1 83 ? -9.103 -6.954 12.383 1.00 98.25 83 ILE A N 1
ATOM 687 C CA . ILE A 1 83 ? -9.823 -5.885 13.093 1.00 98.25 83 ILE A CA 1
ATOM 688 C C . ILE A 1 83 ? -11.218 -6.355 13.498 1.00 98.25 83 ILE A C 1
ATOM 690 O O . ILE A 1 83 ? -11.611 -6.178 14.654 1.00 98.25 83 ILE A O 1
ATOM 694 N N . VAL A 1 84 ? -11.971 -6.929 12.558 1.00 98.12 84 VAL A N 1
ATOM 695 C CA . VAL A 1 84 ? -13.336 -7.403 12.823 1.00 98.12 84 VAL A CA 1
ATOM 696 C C . VAL A 1 84 ? -13.302 -8.523 13.860 1.00 98.12 84 VAL A C 1
ATOM 698 O O . VAL A 1 84 ? -13.958 -8.415 14.894 1.00 98.12 84 VAL A O 1
ATOM 701 N N . ALA A 1 85 ? -12.447 -9.526 13.655 1.00 98.12 85 ALA A N 1
ATOM 702 C CA . ALA A 1 85 ? -12.298 -10.648 14.576 1.00 98.12 85 ALA A CA 1
ATOM 703 C C . ALA A 1 85 ? -11.906 -10.201 15.996 1.00 98.12 85 ALA A C 1
ATOM 705 O O . ALA A 1 85 ? -12.440 -10.709 16.983 1.00 98.12 85 ALA A O 1
ATOM 706 N N . SER A 1 86 ? -11.002 -9.225 16.115 1.00 97.50 86 SER A N 1
ATOM 707 C CA . SER A 1 86 ? -10.584 -8.667 17.404 1.00 97.50 86 SER A CA 1
ATOM 708 C C . SER A 1 86 ? -11.729 -7.931 18.103 1.00 97.50 86 SER A C 1
ATOM 710 O O . SER A 1 86 ? -11.985 -8.173 19.285 1.00 97.50 86 SER A O 1
ATOM 712 N N . LYS A 1 87 ? -12.480 -7.092 17.375 1.00 96.50 87 LYS A N 1
ATOM 713 C CA . LYS A 1 87 ? -13.662 -6.396 17.913 1.00 96.50 87 LYS A CA 1
ATOM 714 C C . LYS A 1 87 ? -14.731 -7.378 18.387 1.00 96.50 87 LYS A C 1
ATOM 716 O O . LYS A 1 87 ? -15.256 -7.214 19.488 1.00 96.50 87 LYS A O 1
ATOM 721 N N . ASP A 1 88 ? -15.011 -8.412 17.602 1.00 97.19 88 ASP A N 1
ATOM 722 C CA . ASP A 1 88 ? -15.999 -9.432 17.952 1.00 97.19 88 ASP A CA 1
ATOM 723 C C . ASP A 1 88 ? -15.559 -10.253 19.165 1.00 97.19 88 ASP A C 1
ATOM 725 O O . ASP A 1 88 ? -16.354 -10.493 20.077 1.00 97.19 88 ASP A O 1
ATOM 729 N N . SER A 1 89 ? -14.277 -10.619 19.231 1.00 97.25 89 SER A N 1
ATOM 730 C CA . SER A 1 89 ? -13.687 -11.305 20.384 1.00 97.25 89 SER A CA 1
ATOM 731 C C . SER A 1 89 ? -13.777 -10.456 21.654 1.00 97.25 89 SER A C 1
ATOM 733 O O . SER A 1 89 ? -14.234 -10.936 22.693 1.00 97.25 89 SER A O 1
ATOM 735 N N . MET A 1 90 ? -13.425 -9.170 21.573 1.00 96.00 90 MET A N 1
ATOM 736 C CA . MET A 1 90 ? -13.556 -8.223 22.684 1.00 96.00 90 MET A CA 1
ATOM 737 C C . MET A 1 90 ? -15.007 -8.090 23.142 1.00 96.00 90 MET A C 1
ATOM 739 O O . MET A 1 90 ? -15.288 -8.198 24.336 1.00 96.00 90 MET A O 1
ATOM 743 N N . LYS A 1 91 ? -15.946 -7.927 22.206 1.00 95.19 91 LYS A N 1
ATOM 744 C CA . LYS A 1 91 ? -17.374 -7.827 22.518 1.00 95.19 91 LYS A CA 1
ATOM 745 C C . LYS A 1 91 ? -17.901 -9.100 23.180 1.00 95.19 91 LYS A C 1
ATOM 747 O O . LYS A 1 91 ? -18.633 -9.011 24.161 1.00 95.19 91 LYS A O 1
ATOM 752 N N . LYS A 1 92 ? -17.508 -10.276 22.685 1.00 95.81 92 LYS A N 1
ATOM 753 C CA . LYS A 1 92 ? -17.940 -11.573 23.223 1.00 95.81 92 LYS A CA 1
ATOM 754 C C . LYS A 1 92 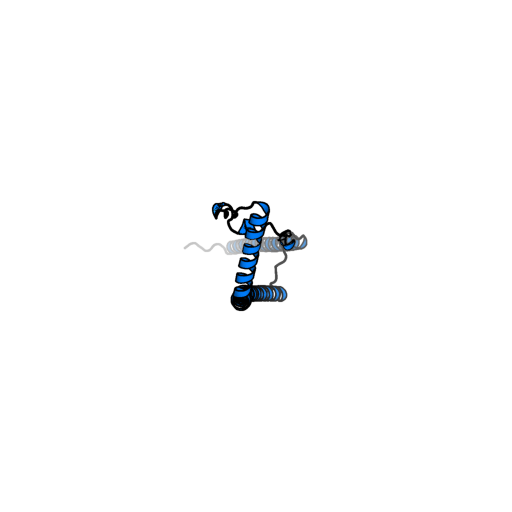? -17.365 -11.851 24.611 1.00 95.81 92 LYS A C 1
ATOM 756 O O . LYS A 1 92 ? -18.092 -12.310 25.483 1.00 95.81 92 LYS A O 1
ATOM 761 N N . ASN A 1 93 ? -16.076 -11.579 24.809 1.00 96.12 93 ASN A N 1
ATOM 762 C CA . ASN A 1 93 ? -15.361 -11.982 26.020 1.00 96.12 93 ASN A CA 1
ATOM 763 C C . ASN A 1 93 ? -15.411 -10.923 27.127 1.00 96.12 93 ASN A C 1
ATOM 765 O O . ASN A 1 93 ? -15.392 -11.274 28.302 1.00 96.12 93 ASN A O 1
ATOM 769 N N . ARG A 1 94 ? -15.449 -9.633 26.771 1.00 94.38 94 ARG A N 1
ATOM 770 C CA . ARG A 1 94 ? -15.400 -8.512 27.727 1.00 94.38 94 ARG A CA 1
ATOM 771 C C . ARG A 1 94 ? -16.628 -7.610 27.696 1.00 94.38 94 ARG A C 1
ATOM 773 O O . ARG A 1 94 ? -16.769 -6.785 28.589 1.00 94.38 94 ARG A O 1
ATOM 780 N N . GLY A 1 95 ? -17.531 -7.762 26.727 1.00 94.38 95 GLY A N 1
ATOM 781 C CA . GLY A 1 95 ? -18.659 -6.841 26.557 1.00 94.38 95 GLY A CA 1
ATOM 782 C C . GLY A 1 95 ? -19.576 -6.744 27.777 1.00 94.38 95 GLY A C 1
ATOM 783 O O . GLY A 1 95 ? -19.992 -5.646 28.127 1.00 94.38 95 GLY A O 1
ATOM 784 N N . ALA A 1 96 ? -19.851 -7.864 28.455 1.00 94.88 96 ALA A N 1
ATOM 785 C CA . ALA A 1 96 ? -20.665 -7.862 29.672 1.00 94.88 96 ALA A CA 1
ATOM 786 C C . ALA A 1 96 ? -19.978 -7.110 30.823 1.00 94.88 96 ALA A C 1
ATOM 788 O O . ALA A 1 96 ? -20.605 -6.262 31.447 1.00 94.88 96 ALA A O 1
ATOM 789 N N . GLN A 1 97 ? -18.685 -7.370 31.046 1.00 95.12 97 GLN A N 1
ATOM 790 C CA . GLN A 1 97 ? -17.905 -6.677 32.073 1.00 95.12 97 GLN A CA 1
ATOM 791 C C . GLN A 1 97 ? -17.850 -5.173 31.795 1.00 95.12 97 GLN A C 1
ATOM 793 O O . GLN A 1 97 ? -18.209 -4.385 32.656 1.00 95.12 97 GLN A O 1
ATOM 798 N N . MET A 1 98 ? -17.517 -4.783 30.560 1.00 92.69 98 MET A N 1
ATOM 799 C CA . MET A 1 98 ? -17.478 -3.375 30.155 1.00 92.69 98 MET A CA 1
ATOM 800 C C . MET A 1 98 ? -18.827 -2.678 30.364 1.00 92.69 98 MET A C 1
ATOM 802 O O . MET A 1 98 ? -18.868 -1.520 30.762 1.00 92.69 98 MET A O 1
ATOM 806 N N . ALA A 1 99 ? -19.941 -3.365 30.097 1.00 93.38 99 ALA A N 1
ATOM 807 C CA . ALA A 1 99 ? -21.268 -2.802 30.311 1.00 93.38 99 ALA A CA 1
ATOM 808 C C . ALA A 1 99 ? -21.581 -2.576 31.798 1.00 93.38 99 ALA A C 1
ATOM 810 O O . ALA A 1 99 ? -22.237 -1.587 32.122 1.00 93.38 99 ALA A O 1
ATOM 811 N N . GLU A 1 100 ? -21.146 -3.466 32.691 1.00 95.25 100 GLU A N 1
ATOM 812 C CA . GLU A 1 100 ? -21.294 -3.258 34.135 1.00 95.25 100 GLU A CA 1
ATOM 813 C C . GLU A 1 100 ? -20.363 -2.155 34.645 1.00 95.25 100 GLU A C 1
ATOM 815 O O . GLU A 1 100 ? -20.844 -1.255 35.328 1.00 95.25 100 GLU A O 1
ATOM 820 N N . ASP A 1 101 ? -19.098 -2.135 34.212 1.00 92.31 101 ASP A N 1
ATOM 821 C CA . ASP A 1 101 ? -18.131 -1.089 34.574 1.00 92.31 101 ASP A CA 1
ATOM 822 C C . ASP A 1 101 ? -18.666 0.311 34.208 1.00 92.31 101 ASP A C 1
ATOM 824 O O . ASP A 1 101 ? -18.694 1.216 35.041 1.00 92.31 101 ASP A O 1
ATOM 828 N N . ILE A 1 102 ? -19.203 0.472 32.990 1.00 90.56 102 ILE A N 1
ATOM 829 C CA . ILE A 1 102 ? -19.809 1.733 32.523 1.00 90.56 102 ILE A CA 1
ATOM 830 C C . ILE A 1 102 ? -21.014 2.135 33.388 1.00 90.56 102 ILE A C 1
ATOM 832 O O . ILE A 1 102 ? -21.199 3.315 33.703 1.00 90.56 102 ILE A O 1
ATOM 836 N N . LYS A 1 103 ? -21.866 1.176 33.776 1.00 91.75 103 LYS A N 1
ATOM 837 C CA . LYS A 1 103 ? -23.012 1.462 34.655 1.00 91.75 103 LYS A CA 1
ATOM 838 C C . LYS A 1 103 ? -22.545 1.888 36.043 1.00 91.75 103 LYS A C 1
ATOM 840 O O . LYS A 1 103 ? -23.151 2.787 36.624 1.00 91.75 103 LYS A O 1
ATOM 845 N N . ASP A 1 104 ? -21.507 1.254 36.576 1.00 92.50 104 ASP A N 1
ATOM 846 C CA . ASP A 1 104 ? -20.957 1.573 37.891 1.00 92.50 104 ASP A CA 1
ATOM 847 C C . ASP A 1 104 ? -20.312 2.958 37.917 1.00 92.50 104 ASP A C 1
ATOM 849 O O . ASP A 1 104 ? -20.587 3.738 38.834 1.00 92.50 104 ASP A O 1
ATOM 853 N N . GLU A 1 105 ? -19.567 3.327 36.876 1.00 89.12 105 GLU A N 1
ATOM 854 C CA . GLU A 1 105 ? -19.050 4.687 36.702 1.00 89.12 105 GLU A CA 1
ATOM 855 C C . GLU A 1 105 ? -20.182 5.720 36.645 1.00 89.12 105 GLU A C 1
ATOM 857 O O . GLU A 1 105 ? -20.155 6.719 37.369 1.00 89.12 105 GLU A O 1
ATOM 862 N N . MET A 1 106 ? -21.231 5.452 35.860 1.00 88.88 106 MET A N 1
ATOM 863 C CA . MET A 1 106 ? -22.388 6.345 35.771 1.00 88.88 106 MET A CA 1
ATOM 864 C C . MET A 1 106 ? -23.085 6.506 37.130 1.00 88.88 106 MET A C 1
ATOM 866 O O . MET A 1 106 ? -23.405 7.625 37.534 1.00 88.88 106 MET A O 1
ATOM 870 N N . ARG A 1 107 ? -23.303 5.409 37.868 1.00 90.19 107 ARG A N 1
ATOM 871 C CA . ARG A 1 107 ? -23.885 5.456 39.220 1.00 90.19 107 ARG A CA 1
ATOM 872 C C . ARG A 1 107 ? -23.005 6.263 40.167 1.00 90.19 107 ARG A C 1
ATOM 874 O O . ARG A 1 107 ? -23.526 7.111 40.890 1.00 90.19 107 ARG A O 1
ATOM 881 N N . SER A 1 108 ? -21.696 6.027 40.145 1.00 89.62 108 SER A N 1
ATOM 882 C CA . SER A 1 108 ? -20.722 6.749 40.966 1.00 89.62 108 SER A CA 1
ATOM 883 C C . SER A 1 108 ? -20.780 8.255 40.699 1.00 89.62 108 SER A C 1
ATOM 885 O O . SER A 1 108 ? -20.925 9.047 41.633 1.00 89.62 108 SER A O 1
ATOM 887 N N . TRP A 1 109 ? -20.792 8.655 39.425 1.00 88.19 109 TRP A N 1
ATOM 888 C CA . TRP A 1 109 ? -20.921 10.053 39.020 1.00 88.19 109 TRP A CA 1
ATOM 889 C C . TRP A 1 109 ? -22.233 10.691 39.505 1.00 88.19 109 TRP A C 1
ATOM 891 O O . TRP A 1 109 ? -22.206 11.763 40.118 1.00 88.19 109 TRP A O 1
ATOM 901 N N . ILE A 1 110 ? -23.376 10.020 39.308 1.00 89.56 110 ILE A N 1
ATOM 902 C CA . ILE A 1 110 ? -24.688 10.510 39.768 1.00 89.56 110 ILE A CA 1
ATOM 903 C C . ILE A 1 110 ? -24.688 10.718 41.287 1.00 89.56 110 ILE A C 1
ATOM 905 O O . ILE A 1 110 ? -25.169 11.742 41.783 1.00 89.56 110 ILE A O 1
ATOM 909 N N . MET A 1 111 ? -24.156 9.750 42.036 1.00 91.62 111 MET A N 1
ATOM 910 C CA . MET A 1 111 ? -24.131 9.814 43.496 1.00 91.62 111 MET A CA 1
ATOM 911 C C . MET A 1 111 ? -23.184 10.902 44.000 1.00 91.62 111 MET A C 1
ATOM 913 O O . MET A 1 111 ? -23.540 11.621 44.934 1.00 91.62 111 MET A O 1
ATOM 917 N N . ALA A 1 112 ? -22.033 11.094 43.351 1.00 88.88 112 ALA A N 1
ATOM 918 C CA . ALA A 1 112 ? -21.116 12.186 43.657 1.00 88.88 112 ALA A CA 1
ATOM 919 C C . ALA A 1 112 ? -21.769 13.559 43.425 1.00 88.88 112 ALA A C 1
ATOM 921 O O . ALA A 1 112 ? -21.690 14.433 44.292 1.00 88.88 112 ALA A O 1
ATOM 922 N N . TYR A 1 113 ? -22.477 13.736 42.304 1.00 89.00 113 TYR A N 1
ATOM 923 C CA . TYR A 1 113 ? -23.210 14.970 42.016 1.00 89.00 113 TYR A CA 1
ATOM 924 C C . TYR A 1 113 ? -24.296 15.244 43.063 1.00 89.00 113 TYR A C 1
ATOM 926 O O . TYR A 1 113 ? -24.400 16.360 43.582 1.00 89.00 113 TYR A O 1
ATOM 934 N N . LYS A 1 114 ? -25.075 14.218 43.429 1.00 91.12 114 LYS A N 1
ATOM 935 C CA . LYS A 1 114 ? -26.117 14.331 44.457 1.00 91.12 114 LYS A CA 1
ATOM 936 C C . LYS A 1 114 ? -25.547 14.631 45.838 1.00 91.12 114 LYS A C 1
ATOM 938 O O . LYS A 1 114 ? -26.156 15.399 46.577 1.00 91.12 114 LYS A O 1
ATOM 943 N N . GLY A 1 115 ? -24.396 14.062 46.187 1.00 92.81 115 GLY A N 1
ATOM 944 C CA . GLY A 1 115 ? -23.707 14.366 47.440 1.00 92.81 115 GLY A CA 1
ATOM 945 C C . GLY A 1 115 ? -23.301 15.839 47.551 1.00 92.81 115 GLY A C 1
ATOM 946 O O . GLY A 1 115 ? -23.398 16.412 48.630 1.00 92.81 115 GLY A O 1
ATOM 947 N N . GLN A 1 116 ? -22.903 16.462 46.438 1.00 91.00 116 GLN A N 1
ATOM 948 C CA . GLN A 1 116 ? -22.460 17.862 46.408 1.00 91.00 116 GLN A CA 1
ATOM 949 C C . GLN A 1 116 ? -23.616 18.866 46.303 1.00 91.00 116 GLN A C 1
ATOM 951 O O . GLN A 1 116 ? -23.579 19.916 46.936 1.00 91.00 116 GLN A O 1
ATOM 956 N N . THR A 1 117 ? -24.636 18.565 45.498 1.00 90.00 117 THR A N 1
ATOM 957 C CA . THR A 1 117 ? -25.714 19.520 45.167 1.00 90.00 117 THR A CA 1
ATOM 958 C C . THR A 1 117 ? -27.023 19.255 45.911 1.00 90.00 117 THR A C 1
ATOM 960 O O . THR A 1 117 ? -27.934 20.083 45.885 1.00 90.00 117 THR A O 1
ATOM 963 N N . GLY A 1 118 ? -27.159 18.084 46.540 1.00 90.44 118 GLY A N 1
ATOM 964 C CA . GLY A 1 118 ? -28.397 17.617 47.165 1.00 90.44 118 GLY A CA 1
ATOM 965 C C . GLY A 1 118 ? -29.482 17.168 46.177 1.00 90.44 118 GLY A C 1
ATOM 966 O O . GLY A 1 118 ? -30.522 16.671 46.612 1.00 90.44 118 GLY A O 1
ATOM 967 N N . LYS A 1 119 ? -29.261 17.301 44.862 1.00 91.56 119 LYS A N 1
ATOM 968 C CA . LYS A 1 119 ? -30.215 16.955 43.794 1.00 91.56 119 LYS A CA 1
ATOM 969 C C . LYS A 1 119 ? -29.581 16.003 42.780 1.0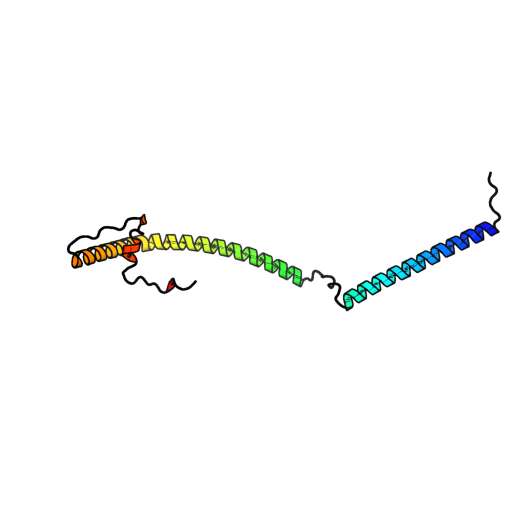0 91.56 119 LYS A C 1
ATOM 971 O O . LYS A 1 119 ? -28.365 15.895 42.696 1.00 91.56 119 LYS A O 1
ATOM 976 N N . PHE A 1 120 ? -30.402 15.286 42.017 1.00 89.25 120 PHE A N 1
ATOM 977 C CA . PHE A 1 120 ? -29.899 14.485 40.900 1.00 89.25 120 PHE A CA 1
ATOM 978 C C . PHE A 1 120 ? -29.479 15.390 39.727 1.00 89.25 120 PHE A C 1
ATOM 980 O O . PHE A 1 120 ? -30.107 16.434 39.537 1.00 89.25 120 PHE A O 1
ATOM 987 N N . PRO A 1 121 ? -28.435 15.016 38.963 1.00 87.00 121 PRO A N 1
ATOM 988 C CA . PRO A 1 121 ? -28.015 15.774 37.792 1.00 87.00 121 PRO A CA 1
ATOM 989 C C . PRO A 1 121 ? -29.034 15.650 36.659 1.00 87.00 121 PRO A C 1
ATOM 991 O O . PRO A 1 121 ? -29.618 14.584 36.453 1.00 87.00 121 PRO A O 1
ATOM 994 N N . GLU A 1 122 ? -29.206 16.723 35.891 1.00 86.25 122 GLU A N 1
ATOM 995 C CA . GLU A 1 122 ? -29.887 16.653 34.599 1.00 86.25 122 GLU A CA 1
ATOM 996 C C . GLU A 1 122 ? -28.969 15.973 33.580 1.00 86.25 122 GLU A C 1
ATOM 998 O O . GLU A 1 122 ? -27.778 16.285 33.489 1.00 86.25 122 GLU A O 1
ATOM 1003 N N . LEU A 1 123 ? -29.512 15.006 32.837 1.00 84.38 123 LEU A N 1
ATOM 1004 C CA . LEU A 1 123 ? -28.742 14.300 31.822 1.00 84.38 123 LEU A CA 1
ATOM 1005 C C . LEU A 1 123 ? -28.547 15.207 30.595 1.00 84.38 123 LEU A C 1
ATOM 1007 O O . LEU A 1 123 ? -29.526 15.783 30.114 1.00 84.38 123 LEU A O 1
ATOM 1011 N N . PRO A 1 124 ? -27.316 15.330 30.070 1.00 84.88 124 PRO A N 1
ATOM 1012 C CA . PRO A 1 124 ? -27.050 16.105 28.863 1.00 84.88 124 PRO A CA 1
ATOM 1013 C C . PRO A 1 124 ? -27.798 15.525 27.657 1.00 84.88 124 PRO A C 1
ATOM 1015 O O . PRO A 1 124 ? -27.887 14.306 27.494 1.00 84.88 124 PRO A O 1
ATOM 1018 N N . SER A 1 125 ? -28.318 16.406 26.798 1.00 86.12 125 SER A N 1
ATOM 1019 C CA . SER A 1 125 ? -28.958 16.011 25.541 1.00 86.12 125 SER A CA 1
ATOM 1020 C C . SER A 1 125 ? -27.942 15.423 24.557 1.00 86.12 125 SER A C 1
ATOM 1022 O O . SER A 1 125 ? -26.739 15.674 24.657 1.00 86.12 125 SER A O 1
ATOM 1024 N N . GLU A 1 126 ? -28.423 14.655 23.578 1.00 85.31 126 GLU A N 1
ATOM 1025 C CA . GLU A 1 126 ? -27.573 14.072 22.530 1.00 85.31 126 GLU A CA 1
ATOM 1026 C C . GLU A 1 126 ? -26.852 15.159 21.713 1.00 85.31 126 GLU A C 1
ATOM 1028 O O . GLU A 1 126 ? -25.650 15.054 21.479 1.00 85.31 126 GLU A O 1
ATOM 1033 N N . GLU A 1 127 ? -27.542 16.262 21.397 1.00 85.44 127 GLU A N 1
ATOM 1034 C CA . GLU A 1 127 ? -26.965 17.435 20.719 1.00 85.44 127 GLU A CA 1
ATOM 1035 C C . GLU A 1 127 ? -25.855 18.117 21.533 1.00 85.44 127 GLU A C 1
ATOM 1037 O O . GLU A 1 127 ? -24.917 18.672 20.965 1.00 85.44 127 GLU A O 1
ATOM 1042 N N . ALA A 1 128 ? -25.931 18.049 22.864 1.00 80.81 128 ALA A N 1
ATOM 1043 C CA . ALA A 1 128 ? -24.902 18.567 23.759 1.00 80.81 128 ALA A CA 1
ATOM 1044 C C . ALA A 1 128 ? -23.736 17.581 23.977 1.00 80.81 128 ALA A C 1
ATOM 1046 O O . ALA A 1 128 ? -22.820 17.886 24.735 1.00 80.81 128 ALA A O 1
ATOM 1047 N N . GLY A 1 129 ? -23.745 16.407 23.334 1.00 81.81 129 GLY A N 1
ATOM 1048 C CA . GLY A 1 129 ? -22.706 15.378 23.465 1.00 81.81 129 GLY A CA 1
ATOM 1049 C C . GLY A 1 129 ? -23.057 14.227 24.414 1.00 81.81 129 GLY A C 1
ATOM 1050 O O . GLY A 1 129 ? -22.249 13.313 24.591 1.00 81.81 129 GLY A O 1
ATOM 1051 N N . GLY A 1 130 ? -24.257 14.233 25.006 1.00 84.69 130 GLY A N 1
ATOM 1052 C CA . GLY A 1 130 ? -24.816 13.115 25.767 1.00 84.69 130 GLY A CA 1
ATOM 1053 C C . GLY A 1 130 ? -23.882 12.563 26.847 1.00 84.69 130 GLY A C 1
ATOM 1054 O O . GLY A 1 130 ? -23.196 13.297 27.562 1.00 84.69 130 GLY A O 1
ATOM 1055 N N . SER A 1 131 ? -23.828 11.235 26.964 1.00 79.19 131 SER A N 1
ATOM 1056 C CA . SER A 1 131 ? -23.032 10.559 27.992 1.00 79.19 131 SER A CA 1
ATOM 1057 C C . SER A 1 131 ? -21.522 10.791 27.865 1.00 79.19 131 SER A C 1
ATOM 1059 O O . SER A 1 131 ? -20.809 10.587 28.843 1.00 79.19 131 SER A O 1
ATOM 1061 N N . ALA A 1 132 ? -21.009 11.265 26.723 1.00 82.19 132 ALA A N 1
ATOM 1062 C CA . ALA A 1 132 ? -19.586 11.579 26.580 1.00 82.19 132 ALA A CA 1
ATOM 1063 C C . ALA A 1 132 ? -19.133 12.680 27.556 1.00 82.19 132 ALA A C 1
ATOM 1065 O O . ALA A 1 132 ? -18.012 12.633 28.055 1.00 82.19 132 ALA A O 1
ATOM 1066 N N . LEU A 1 133 ? -20.018 13.625 27.900 1.00 79.00 133 LEU A N 1
ATOM 1067 C CA . LEU A 1 133 ? -19.744 14.660 28.904 1.00 79.00 133 LEU A CA 1
ATOM 1068 C C . LEU A 1 133 ? -19.637 14.114 30.337 1.00 79.00 133 LEU A C 1
ATOM 1070 O O . LEU A 1 133 ? -19.037 14.759 31.196 1.00 79.00 133 LEU A O 1
ATOM 1074 N N . ILE A 1 134 ? -20.225 12.945 30.602 1.00 80.19 134 ILE A N 1
ATOM 1075 C CA . ILE A 1 134 ? -20.184 12.286 31.913 1.00 80.19 134 ILE A CA 1
ATOM 1076 C C . ILE A 1 134 ? -18.828 11.595 32.098 1.00 80.19 134 ILE A C 1
ATOM 1078 O O . ILE A 1 134 ? -18.202 11.733 33.147 1.00 80.19 134 ILE A O 1
ATOM 1082 N N . PHE A 1 135 ? -18.340 10.926 31.050 1.00 73.88 135 PHE A N 1
ATOM 1083 C CA . PHE A 1 135 ? -17.080 10.175 31.075 1.00 73.88 135 PHE A CA 1
ATOM 1084 C C . PHE A 1 135 ? -15.835 11.033 30.785 1.00 73.88 135 PHE A C 1
ATOM 1086 O O . PHE A 1 135 ? -14.722 10.628 31.106 1.00 73.88 135 PHE A O 1
ATOM 1093 N N . SER A 1 136 ? -15.986 12.241 30.231 1.00 67.50 136 SER A N 1
ATOM 1094 C CA . SER A 1 136 ? -14.852 13.122 29.904 1.00 67.50 136 SER A CA 1
ATOM 1095 C C . SER A 1 136 ? -14.191 13.786 31.117 1.00 67.50 136 SER A C 1
ATOM 1097 O O . SER A 1 136 ? -13.090 14.317 30.995 1.00 67.50 136 SER A O 1
ATOM 1099 N N . ARG A 1 137 ? -14.840 13.786 32.292 1.00 56.47 137 ARG A N 1
ATOM 1100 C CA . ARG A 1 137 ? -14.445 14.646 33.424 1.00 56.47 137 ARG A CA 1
ATOM 1101 C C . ARG A 1 137 ? -13.746 13.928 34.583 1.00 56.47 137 ARG A C 1
ATOM 1103 O O . ARG A 1 137 ? -13.397 14.575 35.568 1.00 56.47 137 ARG A O 1
ATOM 1110 N N . GLN A 1 138 ? -13.502 12.624 34.485 1.00 50.16 138 GLN A N 1
ATOM 1111 C CA . GLN A 1 138 ? -12.786 11.858 35.511 1.00 50.16 138 GLN A CA 1
ATOM 1112 C C . GLN A 1 138 ? -11.612 11.100 34.881 1.00 50.16 138 GLN A C 1
ATOM 1114 O O . GLN A 1 138 ? -11.744 9.960 34.464 1.00 50.16 138 GLN A O 1
ATOM 1119 N N . GLY A 1 139 ? -10.448 11.755 34.795 1.00 48.69 139 GLY A N 1
ATOM 1120 C CA . GLY A 1 139 ? -9.158 11.084 34.572 1.00 48.69 139 GLY A CA 1
ATOM 1121 C C . GLY A 1 139 ? -8.920 10.442 33.198 1.00 48.69 139 GLY A C 1
ATOM 1122 O O . GLY A 1 139 ? -7.913 9.762 33.037 1.00 48.69 139 GLY A O 1
ATOM 1123 N N . ALA A 1 140 ? -9.790 10.665 32.209 1.00 45.19 140 ALA A N 1
ATOM 1124 C CA . ALA A 1 140 ? -9.653 10.142 30.847 1.00 45.19 140 ALA A CA 1
ATOM 1125 C C . ALA A 1 140 ? -8.836 11.055 29.910 1.00 45.19 140 ALA A C 1
ATOM 1127 O O . ALA A 1 140 ? -9.032 11.035 28.695 1.00 45.19 140 ALA A O 1
ATOM 1128 N N . ASP A 1 141 ? -7.883 11.822 30.445 1.00 42.50 141 ASP A N 1
ATOM 1129 C CA . ASP A 1 141 ? -6.773 12.329 29.637 1.00 42.50 141 ASP A CA 1
ATOM 1130 C C . ASP A 1 141 ? -5.862 11.137 29.301 1.00 42.50 141 ASP A C 1
ATOM 1132 O O . ASP A 1 141 ? -4.780 10.963 29.858 1.00 42.50 141 ASP A O 1
ATOM 1136 N N . SER A 1 142 ? -6.307 10.257 28.400 1.00 46.72 142 SER A N 1
ATOM 1137 C CA . SER A 1 142 ? -5.391 9.311 27.780 1.00 46.72 142 SER A CA 1
ATOM 1138 C C . SER A 1 142 ? -4.438 10.125 26.904 1.00 46.72 142 SER A C 1
ATOM 1140 O O . SER A 1 142 ? -4.814 10.583 25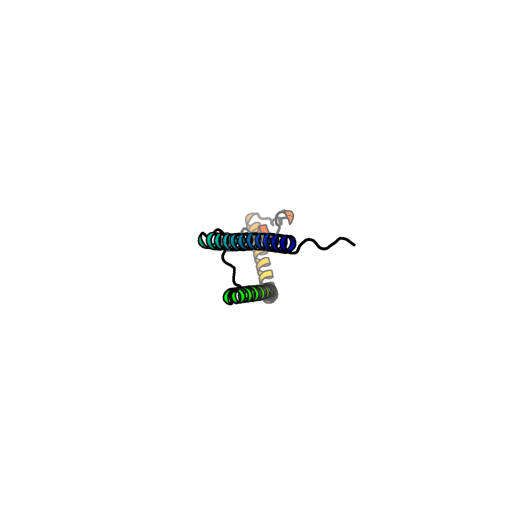.822 1.00 46.72 142 SER A O 1
ATOM 1142 N N . GLU A 1 143 ? -3.194 10.295 27.352 1.00 46.88 143 GLU A N 1
ATOM 1143 C CA . GLU A 1 143 ? -2.125 10.983 26.604 1.00 46.88 143 GLU A CA 1
ATOM 1144 C C . GLU A 1 143 ? -1.874 10.386 25.202 1.00 46.88 143 GLU A C 1
ATOM 1146 O O . GLU A 1 143 ? -1.234 11.000 24.351 1.00 46.88 143 GLU A O 1
ATOM 1151 N N . ILE A 1 144 ? -2.447 9.215 24.923 1.00 49.66 144 ILE A N 1
ATOM 1152 C CA . ILE A 1 144 ? -2.382 8.490 23.652 1.00 49.66 144 ILE A CA 1
ATOM 1153 C C . ILE A 1 144 ? -3.063 9.235 22.490 1.00 49.66 144 ILE A C 1
ATOM 1155 O O . ILE A 1 144 ? -2.691 9.018 21.341 1.00 49.66 144 ILE A O 1
ATOM 1159 N N . SER A 1 145 ? -3.993 10.162 22.741 1.00 44.88 145 SER A N 1
ATOM 1160 C CA . SER A 1 145 ? -4.699 10.875 21.660 1.00 44.88 145 SER A CA 1
ATOM 1161 C C . SER A 1 145 ? -4.028 12.170 21.183 1.00 44.88 145 SER A C 1
ATOM 1163 O O . SER A 1 145 ? -4.583 12.845 20.321 1.00 44.88 145 SER A O 1
ATOM 1165 N N . LYS A 1 146 ? -2.840 12.533 21.693 1.00 41.28 146 LYS A N 1
ATOM 1166 C CA . LYS A 1 146 ? -2.116 13.757 21.275 1.00 41.28 146 LYS A CA 1
ATOM 1167 C C . LYS A 1 146 ? -0.984 13.528 20.267 1.00 41.28 146 LYS A C 1
ATOM 1169 O O . LYS A 1 146 ? -0.195 14.437 20.034 1.00 41.28 146 LYS A O 1
ATOM 1174 N N . SER A 1 147 ? -0.886 12.347 19.661 1.00 42.69 147 SER A N 1
ATOM 1175 C CA . SER A 1 147 ? 0.115 12.075 18.620 1.00 42.69 147 SER A CA 1
ATOM 1176 C C . SER A 1 147 ? -0.542 11.678 17.303 1.00 42.69 147 SER A C 1
ATOM 1178 O O . SER A 1 147 ? -0.692 10.504 16.977 1.00 42.69 147 SER A O 1
ATOM 1180 N N . THR A 1 148 ? -0.936 12.685 16.528 1.00 37.03 148 THR A N 1
ATOM 1181 C CA . THR A 1 148 ? -0.956 12.640 15.059 1.00 37.03 148 THR A CA 1
ATOM 1182 C C . THR A 1 148 ? -0.695 14.044 14.537 1.00 37.03 148 THR A C 1
ATOM 1184 O O . THR A 1 148 ? -1.297 14.987 15.097 1.00 37.03 148 THR A O 1
#

Foldseek 3Di:
DPDDDPPVVVVVVVVVVVVVVVVVVVVVVVVVVVVVVVVVVCVVVPVDDPDPDCDPVVVVVVVVVVVVVVVVVVVVVVVVVVVVVVVVCCCVPCVVVVVVVLVVLVVVLQVVVCVVPVDGDDFDDVVRVTCCVSVVPPPPPPVVPPDD

Radius of gyration: 45.42 Å; chains: 1; bounding box: 59×32×135 Å

InterPro domains:
  IPR000048 IQ motif, EF-hand binding site [PF00612] (15-35)
  IPR052267 Nexin-Dynein Regulatory Complex Component [PTHR14690] (8-139)